Protein AF-A0A7U3D1S2-F1 (afdb_monomer)

Sequence (78 aa):
MTARQETRLMVDRIRKMESVMRMEDVAVFERIIAMGQIHSPEVSTSTLDSFSGFLISIILELAKRIDAMEKRLGDESV

Foldseek 3Di:
DFLLVVLVVVLVVVCVCVVVDDPVCNVVVVVLSVQLNPCSVVVRPDPDHSVVSSVVSSVVVVVVVVVVVVVVVVVVVD

Mean predicted aligned error: 5.33 Å

Structure (mmCIF, N/CA/C/O backbone):
data_AF-A0A7U3D1S2-F1
#
_entry.id   AF-A0A7U3D1S2-F1
#
loop_
_atom_site.group_PDB
_atom_site.id
_atom_site.type_symbol
_atom_site.label_atom_id
_atom_site.label_alt_id
_atom_site.label_comp_id
_atom_site.label_asym_id
_atom_site.label_entity_id
_atom_site.label_seq_id
_atom_site.pdbx_PDB_ins_code
_atom_site.Cartn_x
_atom_site.Cartn_y
_atom_site.Cartn_z
_atom_site.occupancy
_atom_site.B_iso_or_equiv
_atom_site.auth_seq_id
_atom_site.auth_comp_id
_atom_site.auth_asym_id
_atom_site.auth_atom_id
_atom_site.pdbx_PDB_model_num
ATOM 1 N N . MET A 1 1 ? 14.234 -1.790 -17.067 1.00 62.03 1 MET A N 1
ATOM 2 C CA . MET A 1 1 ? 12.898 -1.562 -16.479 1.00 62.03 1 MET A CA 1
ATOM 3 C C . MET A 1 1 ? 13.127 -1.006 -15.085 1.00 62.03 1 MET A C 1
ATOM 5 O O . MET A 1 1 ? 14.053 -1.475 -14.439 1.00 62.03 1 MET A O 1
ATOM 9 N N . THR A 1 2 ? 12.427 0.046 -14.663 1.00 75.19 2 THR A N 1
ATOM 10 C CA . THR A 1 2 ? 12.606 0.603 -13.305 1.00 75.19 2 THR A CA 1
ATOM 11 C C . THR A 1 2 ? 11.668 -0.091 -12.318 1.00 75.19 2 THR A C 1
ATOM 13 O O . THR A 1 2 ? 10.588 -0.521 -12.721 1.00 75.19 2 THR A O 1
ATOM 16 N N . ALA A 1 3 ? 12.013 -0.143 -11.026 1.00 70.69 3 ALA A N 1
ATOM 17 C CA . ALA A 1 3 ? 11.127 -0.716 -10.003 1.00 70.69 3 ALA A CA 1
ATOM 18 C C . ALA A 1 3 ? 9.733 -0.057 -10.011 1.00 70.69 3 ALA A C 1
ATOM 20 O O . ALA A 1 3 ? 8.715 -0.718 -9.871 1.00 70.69 3 ALA A O 1
ATOM 21 N N . ARG A 1 4 ? 9.651 1.246 -10.315 1.00 75.19 4 ARG A N 1
ATOM 22 C CA . ARG A 1 4 ? 8.372 1.951 -10.510 1.00 75.19 4 ARG A CA 1
ATOM 23 C C . ARG A 1 4 ? 7.546 1.391 -11.677 1.00 75.19 4 ARG A C 1
ATOM 25 O O . ARG A 1 4 ? 6.323 1.322 -11.585 1.00 75.19 4 ARG A O 1
ATOM 32 N N . GLN A 1 5 ? 8.190 1.031 -12.789 1.00 81.69 5 GLN A N 1
ATOM 33 C CA . GLN A 1 5 ? 7.516 0.401 -13.930 1.00 81.69 5 GLN A CA 1
ATOM 34 C C . GLN A 1 5 ? 7.059 -1.021 -13.587 1.00 81.69 5 GLN A C 1
ATOM 36 O O . GLN A 1 5 ? 5.948 -1.399 -13.946 1.00 81.69 5 GLN A O 1
ATOM 41 N N . GLU A 1 6 ? 7.876 -1.779 -12.857 1.00 82.69 6 GLU A N 1
ATOM 42 C CA . GLU A 1 6 ? 7.527 -3.114 -12.360 1.00 82.69 6 GLU A CA 1
ATOM 43 C C . GLU A 1 6 ? 6.338 -3.085 -11.403 1.00 82.69 6 GLU A C 1
ATOM 45 O O . GLU A 1 6 ? 5.363 -3.804 -11.625 1.00 82.69 6 GLU A O 1
ATOM 50 N N . THR A 1 7 ? 6.361 -2.197 -10.408 1.00 82.19 7 THR A N 1
ATOM 51 C CA . THR A 1 7 ? 5.246 -1.982 -9.480 1.00 82.19 7 THR A CA 1
ATOM 52 C C . THR A 1 7 ? 3.974 -1.612 -10.231 1.00 82.19 7 THR A C 1
ATOM 54 O O . THR A 1 7 ? 2.906 -2.128 -9.919 1.00 82.19 7 THR A O 1
ATOM 57 N N . ARG A 1 8 ? 4.064 -0.766 -11.265 1.00 85.12 8 ARG A N 1
ATOM 58 C CA . ARG A 1 8 ? 2.899 -0.410 -12.086 1.00 85.12 8 ARG A CA 1
ATOM 59 C C . ARG A 1 8 ? 2.330 -1.616 -12.834 1.00 85.12 8 ARG A C 1
ATOM 61 O O . ARG A 1 8 ? 1.132 -1.858 -12.750 1.00 85.12 8 ARG A O 1
ATOM 68 N N . LEU A 1 9 ? 3.175 -2.395 -13.511 1.00 87.38 9 LEU A N 1
ATOM 69 C CA . LEU A 1 9 ? 2.745 -3.604 -14.227 1.00 87.38 9 LEU A CA 1
ATOM 70 C C . LEU A 1 9 ? 2.132 -4.644 -13.286 1.00 87.38 9 LEU A C 1
ATOM 72 O O . LEU A 1 9 ? 1.171 -5.323 -13.640 1.00 87.38 9 LEU A O 1
ATOM 76 N N . MET A 1 10 ? 2.695 -4.783 -12.090 1.00 87.19 10 MET A N 1
ATOM 77 C CA . MET A 1 10 ? 2.170 -5.655 -11.049 1.00 87.19 10 MET A CA 1
ATOM 78 C C . MET A 1 10 ? 0.804 -5.169 -10.557 1.00 87.19 10 MET A C 1
ATOM 80 O O . MET A 1 10 ? -0.122 -5.973 -10.487 1.00 87.19 10 MET A O 1
ATOM 84 N N . VAL A 1 11 ? 0.648 -3.872 -10.285 1.00 88.06 11 VAL A N 1
ATOM 85 C CA . VAL A 1 11 ? -0.644 -3.285 -9.908 1.00 88.06 11 VAL A CA 1
ATOM 86 C C . VAL A 1 11 ? -1.684 -3.532 -10.996 1.00 88.06 11 VAL A C 1
ATOM 88 O O . VAL A 1 11 ? -2.752 -4.042 -10.687 1.00 88.06 11 VAL A O 1
ATOM 91 N N . ASP A 1 12 ? -1.361 -3.303 -12.270 1.00 90.44 12 ASP A N 1
ATOM 92 C CA . ASP A 1 12 ? -2.290 -3.560 -13.380 1.00 90.44 12 ASP A CA 1
ATOM 93 C C . ASP A 1 12 ? -2.706 -5.044 -13.473 1.00 90.44 12 ASP A C 1
ATOM 95 O O . ASP A 1 12 ? -3.830 -5.362 -13.864 1.00 90.44 12 ASP A O 1
ATOM 99 N N . ARG A 1 13 ? -1.823 -5.981 -13.094 1.00 87.94 13 ARG A N 1
ATOM 100 C CA . ARG A 1 13 ? -2.161 -7.414 -13.003 1.00 87.94 13 ARG A CA 1
ATOM 101 C C . ARG A 1 13 ? -3.088 -7.706 -11.829 1.00 87.94 13 ARG A C 1
ATOM 103 O O . ARG A 1 13 ? -4.041 -8.459 -12.002 1.00 87.94 13 ARG A O 1
ATOM 110 N N . ILE A 1 14 ? -2.807 -7.119 -10.671 1.00 86.88 14 ILE A N 1
ATOM 111 C CA . ILE A 1 14 ? -3.574 -7.298 -9.434 1.00 86.88 14 ILE A CA 1
ATOM 112 C C . ILE A 1 14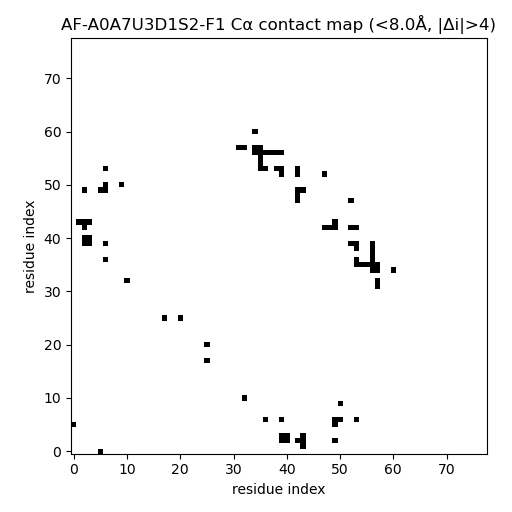 ? -4.976 -6.684 -9.581 1.00 86.88 14 ILE A C 1
ATOM 114 O O . ILE A 1 14 ? -5.956 -7.317 -9.202 1.00 86.88 14 ILE A O 1
ATOM 118 N N . ARG A 1 15 ? -5.106 -5.539 -10.262 1.00 91.81 15 ARG A N 1
ATOM 119 C CA . ARG A 1 15 ? -6.394 -4.898 -10.581 1.00 91.81 15 ARG A CA 1
ATOM 120 C C . ARG A 1 15 ? -7.356 -5.768 -11.379 1.00 91.81 15 ARG A C 1
ATOM 122 O O . ARG A 1 15 ? -8.563 -5.588 -11.289 1.00 91.81 15 ARG A O 1
ATOM 129 N N . LYS A 1 16 ? -6.874 -6.781 -12.108 1.00 90.88 16 LYS A N 1
ATOM 130 C CA . LYS A 1 16 ? -7.770 -7.746 -12.771 1.00 90.88 16 LYS A CA 1
ATOM 131 C C . LYS A 1 16 ? -8.696 -8.460 -11.782 1.00 90.88 16 LYS A C 1
ATOM 133 O O . LYS A 1 16 ? -9.780 -8.882 -12.180 1.00 90.88 16 LYS A O 1
ATOM 138 N N . MET A 1 17 ? -8.297 -8.566 -10.513 1.00 89.81 17 MET A N 1
ATOM 139 C CA . MET A 1 17 ? -9.125 -9.136 -9.451 1.00 89.81 17 MET A CA 1
ATOM 140 C C . MET A 1 17 ? -10.393 -8.315 -9.194 1.00 89.81 17 MET A C 1
ATOM 142 O O . MET A 1 17 ? -11.410 -8.904 -8.849 1.00 89.81 17 MET A O 1
ATOM 146 N N . GLU A 1 18 ? -10.390 -7.002 -9.447 1.00 91.75 18 GLU A N 1
ATOM 147 C CA . GLU A 1 18 ? -11.565 -6.136 -9.250 1.00 91.75 18 GLU A CA 1
ATOM 148 C C . GLU A 1 18 ? -12.784 -6.628 -10.032 1.00 91.75 18 GLU A C 1
ATOM 150 O O . GLU A 1 18 ? -13.905 -6.544 -9.544 1.00 91.75 18 GLU A O 1
ATOM 155 N N . SER A 1 19 ? -12.564 -7.215 -11.215 1.00 91.31 19 SER A N 1
ATOM 156 C CA . SER A 1 19 ? -13.637 -7.737 -12.071 1.00 91.31 19 SER A CA 1
ATOM 157 C C . SER A 1 19 ? -14.422 -8.906 -11.463 1.00 91.31 19 SER A C 1
ATOM 159 O O . SER A 1 19 ? -15.525 -9.199 -11.920 1.00 91.31 19 SER A O 1
ATOM 161 N N . VAL A 1 20 ? -13.862 -9.575 -10.450 1.00 92.19 20 VAL A N 1
ATOM 162 C CA . VAL A 1 20 ? -14.468 -10.731 -9.769 1.00 92.19 20 VAL A CA 1
ATOM 163 C C . VAL A 1 20 ? -14.675 -10.494 -8.270 1.00 92.19 20 VAL A C 1
ATOM 165 O O . VAL A 1 20 ? -15.162 -11.383 -7.571 1.00 92.19 20 VAL A O 1
ATOM 168 N N . MET A 1 21 ? -14.305 -9.316 -7.763 1.00 93.19 21 MET A N 1
ATOM 169 C CA . MET A 1 21 ? -14.513 -8.936 -6.368 1.00 93.19 21 MET A CA 1
ATOM 170 C C . MET A 1 21 ? -15.930 -8.413 -6.146 1.00 93.19 21 MET A C 1
ATOM 172 O O . MET A 1 21 ? -16.580 -7.880 -7.046 1.00 93.19 21 MET A O 1
ATOM 176 N N . ARG A 1 22 ? -16.413 -8.532 -4.906 1.00 93.12 22 ARG A N 1
ATOM 177 C CA . ARG A 1 22 ? -17.631 -7.830 -4.502 1.00 93.12 22 ARG A CA 1
ATOM 178 C C . ARG A 1 22 ? -17.357 -6.332 -4.503 1.00 93.12 22 ARG A C 1
ATOM 180 O O . ARG A 1 22 ? -16.281 -5.897 -4.105 1.00 93.12 22 ARG A O 1
ATOM 187 N N . MET A 1 23 ? -18.356 -5.540 -4.884 1.00 87.81 23 MET A N 1
ATOM 188 C CA . MET A 1 23 ? -18.236 -4.077 -4.941 1.00 87.81 23 MET A CA 1
ATOM 189 C C . MET A 1 23 ? -17.777 -3.454 -3.613 1.00 87.81 23 MET A C 1
ATOM 191 O O . MET A 1 23 ? -17.029 -2.480 -3.618 1.00 87.81 23 MET A O 1
ATOM 195 N N . GLU A 1 24 ? -18.197 -4.027 -2.483 1.00 89.69 24 GLU A N 1
ATOM 196 C CA . GLU A 1 24 ? -17.785 -3.610 -1.135 1.00 89.69 24 GLU A CA 1
ATOM 197 C C . GLU A 1 24 ? -16.281 -3.795 -0.879 1.00 89.69 24 GLU A C 1
ATOM 199 O O . GLU A 1 24 ? -15.651 -2.947 -0.243 1.00 89.69 24 GLU A O 1
ATOM 204 N N . ASP A 1 25 ? -15.684 -4.840 -1.453 1.00 93.25 25 ASP A N 1
ATOM 205 C CA . ASP A 1 25 ? -14.267 -5.154 -1.284 1.00 93.25 25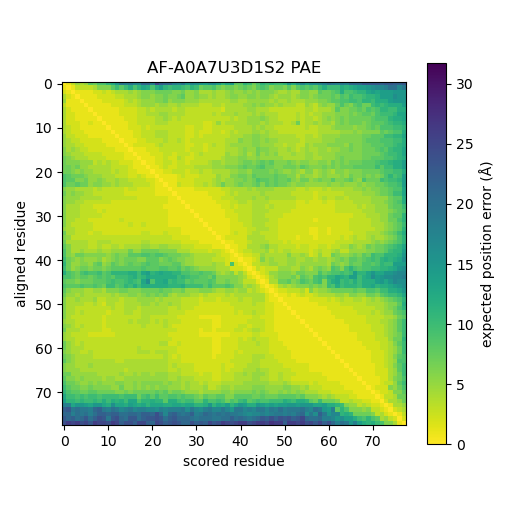 ASP A CA 1
ATOM 206 C C . ASP A 1 25 ? -13.377 -4.346 -2.238 1.00 93.25 25 ASP A C 1
ATOM 208 O O . ASP A 1 25 ? -12.230 -4.052 -1.900 1.00 93.25 25 ASP A O 1
ATOM 212 N N . VAL A 1 26 ? -13.893 -3.921 -3.401 1.00 92.19 26 VAL A N 1
ATOM 213 C CA . VAL A 1 26 ? -13.142 -3.122 -4.394 1.00 92.19 26 VAL A CA 1
ATOM 214 C C . VAL A 1 26 ? -12.609 -1.828 -3.777 1.00 92.19 26 VAL A C 1
ATOM 216 O O . VAL A 1 26 ? -11.449 -1.466 -3.968 1.00 92.19 26 VAL A O 1
ATOM 219 N N . ALA A 1 27 ? -13.428 -1.142 -2.975 1.00 90.62 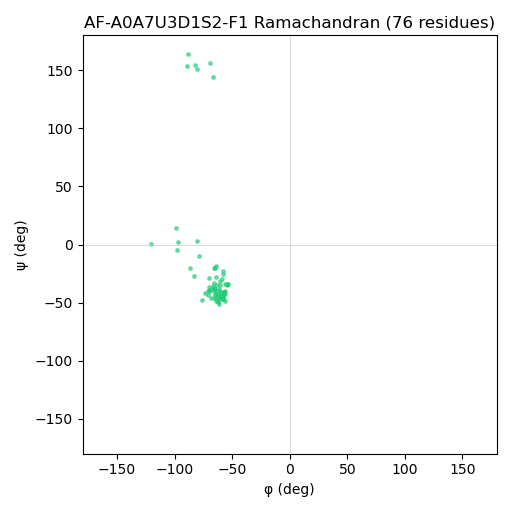27 ALA A N 1
ATOM 220 C CA . ALA A 1 27 ? -13.014 0.097 -2.323 1.00 90.62 27 ALA A CA 1
ATOM 221 C C . ALA A 1 27 ? -11.895 -0.122 -1.289 1.00 90.62 27 ALA A C 1
ATOM 223 O O . ALA A 1 27 ? -11.048 0.754 -1.099 1.00 90.62 27 ALA A O 1
ATOM 224 N N . VAL A 1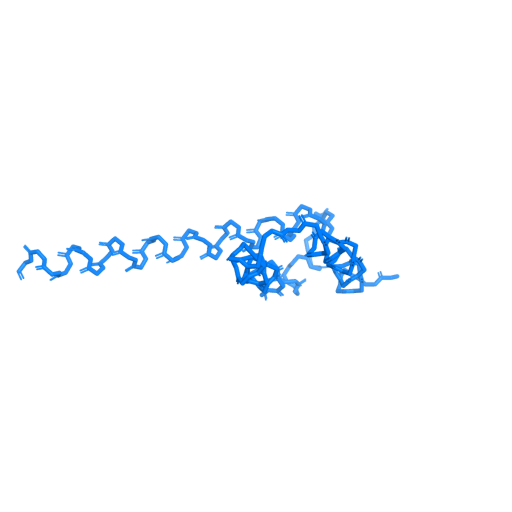 28 ? -11.885 -1.271 -0.608 1.00 91.94 28 VAL A N 1
ATOM 225 C CA . VAL A 1 28 ? -10.820 -1.650 0.333 1.00 91.94 28 VAL A CA 1
ATOM 226 C C . VAL A 1 28 ? -9.557 -2.037 -0.434 1.00 91.94 28 VAL A C 1
ATOM 228 O O . VAL A 1 28 ? -8.459 -1.613 -0.077 1.00 91.94 28 VAL A O 1
ATOM 231 N N . PHE A 1 29 ? -9.719 -2.777 -1.523 1.00 93.12 29 PHE A N 1
ATOM 232 C CA . PHE A 1 29 ? -8.638 -3.227 -2.385 1.00 93.12 29 PHE A CA 1
ATOM 233 C C . PHE A 1 29 ? -7.861 -2.071 -3.021 1.00 93.12 29 PHE A C 1
ATOM 235 O O . PHE A 1 29 ? -6.635 -2.034 -2.932 1.00 93.12 29 PHE A O 1
ATOM 242 N N . GLU A 1 30 ? -8.554 -1.069 -3.562 1.00 92.06 30 GLU A N 1
ATOM 243 C CA . GLU A 1 30 ? -7.914 0.134 -4.109 1.00 92.06 30 GLU A CA 1
ATOM 244 C C . GLU A 1 30 ? -7.120 0.904 -3.042 1.00 92.06 30 GLU A C 1
ATOM 246 O O . GLU A 1 30 ? -6.027 1.410 -3.310 1.00 92.06 30 GLU A O 1
ATOM 251 N N . ARG A 1 31 ? -7.597 0.929 -1.788 1.00 92.38 31 ARG A N 1
ATOM 252 C CA . ARG A 1 31 ? -6.818 1.512 -0.683 1.00 92.38 31 ARG A CA 1
ATOM 253 C C . ARG A 1 31 ? -5.542 0.718 -0.432 1.00 92.38 31 ARG A C 1
ATOM 255 O O . ARG A 1 31 ? -4.500 1.340 -0.263 1.00 92.38 31 ARG A O 1
ATOM 262 N N . ILE A 1 32 ? -5.598 -0.616 -0.429 1.00 92.62 32 ILE A N 1
ATOM 263 C CA . ILE A 1 32 ? -4.414 -1.477 -0.257 1.00 92.62 32 ILE A CA 1
ATOM 264 C C . ILE A 1 32 ? -3.396 -1.221 -1.374 1.00 92.62 32 ILE A C 1
ATOM 266 O O . ILE A 1 32 ? -2.211 -1.041 -1.095 1.00 92.62 32 ILE A O 1
ATOM 270 N N . ILE A 1 33 ? -3.852 -1.136 -2.628 1.00 92.56 33 ILE A N 1
ATOM 271 C CA . ILE A 1 33 ? -2.986 -0.822 -3.770 1.00 92.56 33 ILE A CA 1
ATOM 272 C C . ILE A 1 33 ? -2.299 0.529 -3.575 1.00 92.56 33 ILE A C 1
ATOM 274 O O . ILE A 1 33 ? -1.083 0.630 -3.754 1.00 92.56 33 ILE A O 1
ATOM 278 N N . ALA A 1 34 ? -3.057 1.550 -3.170 1.00 92.00 34 ALA A N 1
ATOM 279 C CA . ALA A 1 34 ? -2.507 2.871 -2.905 1.00 92.00 34 ALA A CA 1
ATOM 280 C C . ALA A 1 34 ? -1.425 2.826 -1.813 1.00 92.00 34 ALA A C 1
ATOM 282 O O . ALA A 1 34 ? -0.363 3.411 -2.011 1.00 92.00 34 ALA A O 1
ATOM 283 N N . MET A 1 35 ? -1.639 2.085 -0.714 1.00 92.62 35 MET A N 1
ATOM 284 C CA . MET A 1 35 ? -0.636 1.918 0.353 1.00 92.62 35 MET A CA 1
ATOM 285 C C . MET A 1 35 ? 0.674 1.330 -0.181 1.00 92.62 35 MET A C 1
ATOM 287 O O . MET A 1 35 ? 1.752 1.850 0.102 1.00 92.62 35 MET A O 1
ATOM 291 N N . GLY A 1 36 ? 0.591 0.289 -1.013 1.00 89.25 36 GLY A N 1
ATOM 292 C CA . GLY A 1 36 ? 1.775 -0.347 -1.589 1.00 89.25 36 GLY A CA 1
ATOM 293 C C . GLY A 1 36 ? 2.568 0.547 -2.549 1.00 89.25 36 GLY A C 1
ATOM 294 O O . GLY A 1 36 ? 3.755 0.320 -2.776 1.00 89.25 36 GLY A O 1
ATOM 295 N N . GLN A 1 37 ? 1.945 1.594 -3.096 1.00 88.19 37 GLN A N 1
ATOM 296 C CA . GLN A 1 37 ? 2.605 2.551 -3.987 1.00 88.19 37 GLN A CA 1
ATOM 297 C C . GLN A 1 37 ? 3.314 3.698 -3.250 1.00 88.19 37 GLN A C 1
ATOM 299 O O . GLN A 1 37 ? 4.209 4.303 -3.845 1.00 88.19 37 GLN A O 1
ATOM 304 N N . ILE A 1 38 ? 2.967 3.980 -1.985 1.00 88.31 38 ILE A N 1
ATOM 305 C CA . ILE A 1 38 ? 3.512 5.112 -1.204 1.00 88.31 38 ILE A CA 1
ATOM 306 C C . ILE A 1 38 ? 5.041 5.055 -1.143 1.00 88.31 38 ILE A C 1
ATOM 308 O O . ILE A 1 38 ? 5.716 6.036 -1.448 1.00 88.31 38 ILE A O 1
ATOM 312 N N . HIS A 1 39 ? 5.582 3.882 -0.816 1.00 82.31 39 HIS A N 1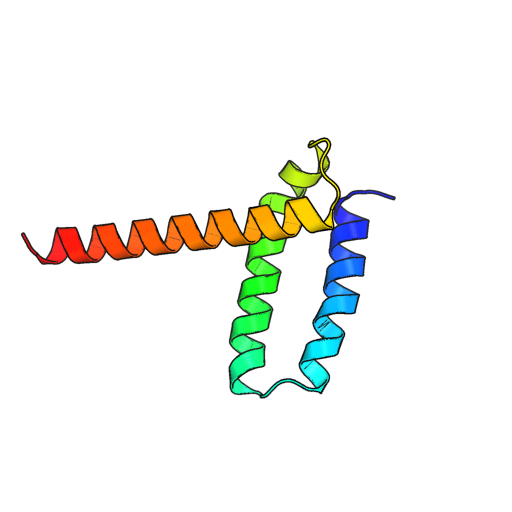
ATOM 313 C CA . HIS A 1 39 ? 7.017 3.667 -0.620 1.00 82.31 39 HIS A CA 1
ATOM 314 C C . HIS A 1 39 ? 7.707 3.062 -1.856 1.00 82.31 39 HIS A C 1
ATOM 316 O O . HIS A 1 39 ? 8.859 2.638 -1.794 1.00 82.31 39 HIS A O 1
ATOM 322 N N . SER A 1 40 ? 7.051 3.066 -3.026 1.00 75.19 40 SER A N 1
ATOM 323 C CA . SER A 1 40 ? 7.639 2.550 -4.273 1.00 75.19 40 SER A CA 1
ATOM 324 C C . SER A 1 40 ? 9.014 3.154 -4.631 1.00 75.19 40 SER A C 1
ATOM 326 O O . SER A 1 40 ? 9.830 2.416 -5.193 1.00 75.19 40 SER A O 1
ATOM 328 N N . PRO A 1 41 ? 9.323 4.436 -4.339 1.00 76.75 41 PRO A N 1
ATOM 329 C CA . PRO A 1 41 ? 10.672 4.974 -4.520 1.00 76.75 41 PRO A CA 1
ATOM 330 C C . PRO A 1 41 ? 11.716 4.336 -3.591 1.00 76.75 41 PRO A C 1
ATOM 332 O O . PRO A 1 41 ? 12.828 4.062 -4.027 1.00 76.75 41 PRO A O 1
ATOM 335 N N . GLU A 1 42 ? 11.363 4.044 -2.340 1.00 77.31 42 GLU A N 1
ATOM 336 C CA . GLU A 1 42 ? 12.267 3.436 -1.348 1.00 77.31 42 GLU A CA 1
ATOM 337 C C . GLU A 1 42 ? 12.563 1.973 -1.702 1.00 77.31 42 GLU A C 1
ATOM 339 O O . GLU A 1 42 ? 13.712 1.526 -1.659 1.00 77.31 42 GLU A O 1
ATOM 344 N N . VAL A 1 43 ? 11.541 1.256 -2.179 1.00 72.88 43 VAL A N 1
ATOM 345 C CA . VAL A 1 43 ? 11.680 -0.095 -2.742 1.00 72.88 43 VAL A CA 1
ATOM 346 C C . VAL A 1 43 ? 12.675 -0.100 -3.900 1.00 72.88 43 VAL A C 1
ATOM 348 O O . VAL A 1 43 ? 13.514 -0.993 -3.980 1.00 72.88 43 VAL A O 1
ATOM 351 N N . SER A 1 44 ? 12.640 0.930 -4.754 1.00 66.75 44 SER A N 1
ATOM 352 C CA . SER A 1 44 ? 13.515 1.028 -5.929 1.00 66.75 44 SER A CA 1
ATOM 353 C C . SER A 1 44 ? 15.004 1.153 -5.607 1.00 66.75 44 SER A C 1
ATOM 355 O O . SER A 1 44 ? 15.838 0.867 -6.463 1.00 66.75 44 SER A O 1
ATOM 357 N N . THR A 1 45 ? 15.332 1.568 -4.382 1.00 73.00 45 THR A N 1
ATOM 358 C CA . THR A 1 45 ? 16.709 1.681 -3.884 1.00 73.00 45 THR A CA 1
ATOM 359 C C . THR A 1 45 ? 17.154 0.487 -3.042 1.00 73.00 45 THR A C 1
ATOM 361 O O . THR A 1 45 ? 18.312 0.422 -2.635 1.00 73.00 45 THR A O 1
ATOM 364 N N . SER A 1 46 ? 16.249 -0.453 -2.770 1.00 77.44 46 SER A N 1
ATOM 365 C CA . SER A 1 46 ? 16.537 -1.665 -2.007 1.00 77.44 46 SER A CA 1
ATOM 366 C C . SER A 1 46 ? 17.028 -2.804 -2.912 1.00 77.44 46 SER A C 1
ATOM 368 O O . SER A 1 46 ? 16.843 -2.774 -4.126 1.00 77.44 46 SER A O 1
ATOM 370 N N . THR A 1 47 ? 17.635 -3.837 -2.323 1.00 81.19 47 THR A N 1
ATOM 371 C CA . THR A 1 47 ? 17.972 -5.094 -3.022 1.00 81.19 47 THR A CA 1
ATOM 372 C C . THR A 1 47 ? 16.779 -6.049 -3.143 1.00 81.19 47 THR A C 1
ATOM 374 O O . THR A 1 47 ? 16.939 -7.172 -3.620 1.00 81.19 47 THR A O 1
ATOM 377 N N . LEU A 1 48 ? 15.598 -5.632 -2.680 1.00 80.81 48 LEU A N 1
ATOM 378 C CA . LEU A 1 48 ? 14.378 -6.426 -2.723 1.00 80.81 48 LEU A CA 1
ATOM 379 C C . LEU A 1 48 ? 13.745 -6.353 -4.110 1.00 80.81 48 LEU A C 1
ATOM 381 O O . LEU A 1 48 ? 13.844 -5.345 -4.808 1.00 80.81 48 LEU A O 1
ATOM 385 N N . ASP A 1 49 ? 13.043 -7.416 -4.488 1.00 85.44 49 ASP A N 1
ATOM 386 C CA . ASP A 1 49 ? 12.203 -7.376 -5.674 1.00 85.44 49 ASP A CA 1
ATOM 387 C C . ASP A 1 49 ? 10.983 -6.460 -5.459 1.00 85.44 49 ASP A C 1
ATOM 389 O O . ASP A 1 49 ? 10.524 -6.218 -4.335 1.00 85.44 49 ASP A O 1
ATOM 393 N N . SER A 1 50 ? 10.436 -5.965 -6.568 1.00 82.56 50 SER A N 1
ATOM 394 C CA . SER A 1 50 ? 9.332 -5.003 -6.570 1.00 82.56 50 SER A CA 1
ATOM 395 C C . SER A 1 50 ? 8.064 -5.515 -5.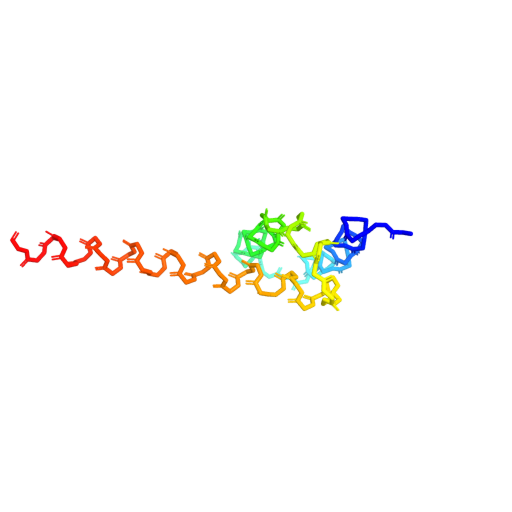866 1.00 82.56 50 SER A C 1
ATOM 397 O O . SER A 1 50 ? 7.329 -4.709 -5.295 1.00 82.56 50 SER A O 1
ATOM 399 N N . PHE A 1 51 ? 7.805 -6.830 -5.860 1.00 86.56 51 PHE A N 1
ATOM 400 C CA . PHE A 1 51 ? 6.638 -7.407 -5.184 1.00 86.56 51 PHE A CA 1
ATOM 401 C C . PHE A 1 51 ? 6.844 -7.447 -3.667 1.00 86.56 51 PHE A C 1
ATOM 403 O O . PHE A 1 51 ? 5.991 -6.961 -2.921 1.00 86.56 51 PHE A O 1
ATOM 410 N N . SER A 1 52 ? 7.997 -7.935 -3.207 1.00 88.81 52 SER A N 1
ATOM 411 C CA . SER A 1 52 ? 8.349 -7.929 -1.781 1.00 88.81 52 SER A CA 1
ATOM 412 C C . SER A 1 52 ? 8.347 -6.514 -1.205 1.00 88.81 52 SER A C 1
ATOM 414 O O . SER A 1 52 ? 7.771 -6.269 -0.144 1.00 88.81 52 SER A O 1
ATOM 416 N N . GLY A 1 53 ? 8.925 -5.551 -1.926 1.00 89.06 53 GLY A N 1
ATOM 417 C CA . GLY A 1 53 ? 8.920 -4.157 -1.497 1.00 89.06 53 GLY A CA 1
ATOM 418 C C . GLY A 1 53 ? 7.520 -3.540 -1.450 1.00 89.06 53 GLY A C 1
ATOM 419 O O . GLY A 1 53 ? 7.197 -2.808 -0.513 1.00 89.06 53 GLY A O 1
ATOM 420 N N . PHE A 1 54 ? 6.653 -3.867 -2.410 1.00 89.06 54 PHE A N 1
ATOM 421 C CA . PHE A 1 54 ? 5.254 -3.437 -2.392 1.00 89.06 54 PHE A CA 1
ATOM 422 C C . PHE A 1 54 ? 4.489 -3.991 -1.182 1.00 89.06 54 PHE A C 1
ATOM 424 O O . PHE A 1 54 ? 3.766 -3.246 -0.522 1.00 89.06 54 PHE A O 1
ATOM 431 N N . LEU A 1 55 ? 4.685 -5.267 -0.835 1.00 91.12 55 LEU A N 1
ATOM 432 C CA . LEU A 1 55 ? 4.077 -5.859 0.361 1.00 91.12 55 LEU A CA 1
ATOM 433 C C . LEU A 1 55 ? 4.573 -5.196 1.648 1.00 91.12 55 LEU A C 1
ATOM 435 O O . LEU A 1 55 ? 3.764 -4.853 2.507 1.00 91.12 55 LEU A O 1
ATOM 439 N N . ILE A 1 56 ? 5.881 -4.955 1.768 1.00 92.06 56 ILE A N 1
ATOM 440 C CA . ILE A 1 56 ? 6.456 -4.236 2.915 1.00 92.06 56 ILE A CA 1
ATOM 441 C C . ILE A 1 56 ? 5.859 -2.831 3.026 1.00 92.06 56 ILE A C 1
ATOM 443 O O . ILE A 1 56 ? 5.515 -2.396 4.121 1.00 92.06 56 IL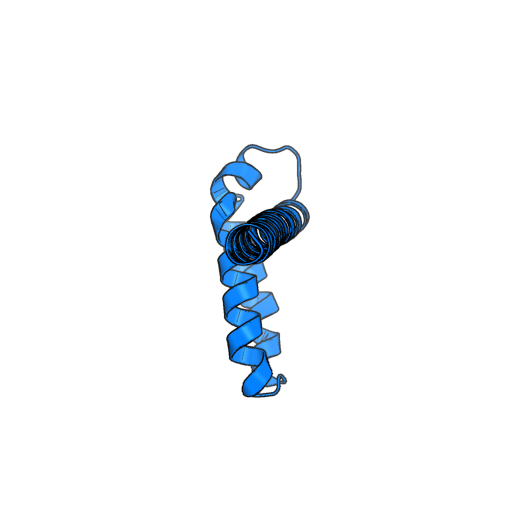E A O 1
ATOM 447 N N . SER A 1 57 ? 5.670 -2.150 1.897 1.00 91.81 57 SER A N 1
ATOM 448 C CA . SER A 1 57 ? 5.048 -0.823 1.851 1.00 91.81 57 SER A CA 1
ATOM 449 C C . SER A 1 57 ? 3.626 -0.842 2.425 1.00 91.81 57 SER A C 1
ATOM 451 O O . SER A 1 57 ? 3.277 0.020 3.230 1.00 91.81 57 SER A O 1
ATOM 453 N N . ILE A 1 58 ? 2.828 -1.858 2.072 1.00 93.88 58 ILE A N 1
ATOM 454 C CA . ILE A 1 58 ? 1.485 -2.061 2.637 1.00 93.88 58 ILE A CA 1
ATOM 455 C C . ILE A 1 58 ? 1.565 -2.304 4.147 1.00 93.88 58 ILE A C 1
ATOM 457 O O . ILE A 1 58 ? 0.836 -1.673 4.908 1.00 93.88 58 ILE A O 1
ATOM 461 N N . ILE A 1 59 ? 2.451 -3.202 4.584 1.00 94.50 59 ILE A N 1
ATOM 462 C CA . ILE A 1 59 ? 2.600 -3.567 6.000 1.00 94.50 59 ILE A CA 1
ATOM 463 C C . ILE A 1 59 ? 2.988 -2.345 6.841 1.00 94.50 59 ILE A C 1
ATOM 465 O O . ILE A 1 59 ? 2.387 -2.115 7.888 1.00 94.50 59 ILE A O 1
ATOM 469 N N . LEU A 1 60 ? 3.942 -1.535 6.372 1.00 93.88 60 LEU A N 1
ATOM 470 C CA . LEU A 1 60 ? 4.374 -0.314 7.057 1.00 93.88 60 LEU A CA 1
ATOM 471 C C . LEU A 1 60 ? 3.233 0.693 7.214 1.00 93.88 60 LEU A C 1
ATOM 473 O O . LEU A 1 60 ? 3.068 1.285 8.278 1.00 93.88 60 LEU A O 1
ATOM 477 N N . GLU A 1 61 ? 2.443 0.894 6.164 1.00 95.12 61 GLU A N 1
ATOM 478 C CA . GLU A 1 61 ? 1.325 1.834 6.194 1.00 95.12 61 GLU A CA 1
ATOM 479 C C . GLU A 1 61 ? 0.178 1.340 7.089 1.00 95.12 61 GLU A C 1
ATOM 481 O O . GLU A 1 61 ? -0.427 2.133 7.812 1.00 95.12 61 GLU A O 1
ATOM 486 N N . LEU A 1 62 ? -0.092 0.031 7.109 1.00 94.50 62 LEU A N 1
ATOM 487 C CA . LEU A 1 62 ? -1.047 -0.566 8.044 1.00 94.50 62 LEU A CA 1
ATOM 488 C C . LEU A 1 62 ? -0.584 -0.420 9.498 1.00 94.50 62 LEU A C 1
ATOM 490 O O . LEU A 1 62 ? -1.378 0.009 10.332 1.00 94.50 62 LEU A O 1
ATOM 494 N N . ALA A 1 63 ? 0.689 -0.706 9.790 1.00 95.25 63 ALA A N 1
ATOM 495 C CA . ALA A 1 63 ? 1.255 -0.559 11.130 1.00 95.25 63 ALA A CA 1
ATOM 496 C C . ALA A 1 63 ? 1.127 0.886 11.640 1.00 95.25 63 ALA A C 1
ATOM 498 O O . ALA A 1 63 ? 0.581 1.110 12.714 1.00 95.25 63 ALA A O 1
ATOM 499 N N . LYS A 1 64 ? 1.487 1.883 10.817 1.00 94.12 64 LYS A N 1
ATOM 500 C CA . LYS A 1 64 ? 1.325 3.311 11.159 1.00 94.12 64 LYS A CA 1
ATOM 501 C C . LYS A 1 64 ? -0.116 3.684 11.509 1.00 94.12 64 LYS A C 1
ATOM 503 O O . LYS A 1 64 ? -0.347 4.503 12.397 1.00 94.12 64 LYS A O 1
ATOM 508 N N . ARG A 1 65 ? -1.096 3.131 10.787 1.00 94.12 65 ARG A N 1
ATOM 509 C CA . ARG A 1 65 ? -2.520 3.400 11.040 1.00 94.12 65 ARG A CA 1
ATOM 510 C C . ARG A 1 65 ? -3.000 2.747 12.327 1.00 94.12 65 ARG A C 1
ATOM 512 O O . ARG A 1 65 ? -3.760 3.384 13.048 1.00 94.12 65 ARG A O 1
ATOM 519 N N . ILE A 1 66 ? -2.556 1.522 12.603 1.00 94.81 66 ILE A N 1
ATOM 520 C CA . ILE A 1 66 ? -2.853 0.815 13.854 1.00 94.81 66 ILE A CA 1
ATOM 521 C C . ILE A 1 66 ? -2.278 1.605 15.032 1.00 94.81 66 ILE A C 1
ATOM 523 O O . ILE A 1 66 ? -3.046 1.994 15.907 1.00 94.81 66 ILE A O 1
ATOM 527 N N . ASP A 1 67 ? -0.997 1.976 14.986 1.00 94.81 67 ASP A N 1
ATOM 528 C CA . ASP A 1 67 ? -0.345 2.777 16.033 1.00 94.81 67 ASP A CA 1
ATOM 529 C C . ASP A 1 67 ? -1.086 4.105 16.277 1.00 94.81 67 ASP A C 1
ATOM 531 O O . ASP A 1 67 ? -1.311 4.527 17.413 1.00 94.81 67 ASP A O 1
ATOM 535 N N . ALA A 1 68 ? -1.510 4.779 15.202 1.00 94.25 68 ALA A N 1
ATOM 536 C CA . ALA A 1 68 ? -2.270 6.022 15.302 1.00 94.25 68 ALA A CA 1
ATOM 537 C C . ALA A 1 68 ? -3.664 5.818 15.919 1.00 94.25 68 ALA A C 1
ATOM 539 O O . ALA A 1 68 ? -4.146 6.694 16.638 1.00 94.25 68 ALA A O 1
ATOM 540 N N . MET A 1 69 ? -4.327 4.693 15.639 1.00 94.56 69 MET A N 1
ATOM 541 C CA . MET A 1 69 ? -5.609 4.343 16.253 1.00 94.56 69 MET A CA 1
ATOM 542 C C . MET A 1 69 ? -5.44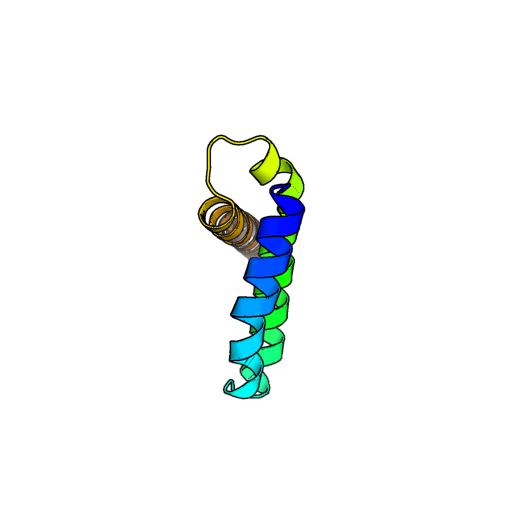7 4.031 17.741 1.00 94.56 69 MET A C 1
ATOM 544 O O . MET A 1 69 ? -6.205 4.559 18.551 1.00 94.56 69 MET A O 1
ATOM 548 N N . GLU A 1 70 ? -4.445 3.231 18.104 1.00 93.44 70 GLU A N 1
ATOM 549 C CA . GLU A 1 70 ? -4.144 2.883 19.496 1.00 93.44 70 GLU A CA 1
ATOM 550 C C . GLU A 1 70 ? -3.831 4.126 20.329 1.00 93.44 70 GLU A C 1
ATOM 552 O O . GLU A 1 70 ? -4.378 4.292 21.419 1.00 93.44 70 GLU A O 1
ATOM 557 N N . LYS A 1 71 ? -3.034 5.054 19.785 1.00 91.19 71 LYS A N 1
ATOM 558 C CA . LYS A 1 71 ? -2.730 6.320 20.456 1.00 91.19 71 LYS A CA 1
ATOM 559 C C . LYS A 1 71 ? -3.986 7.151 20.731 1.00 91.19 71 LYS A C 1
ATOM 561 O O . LYS A 1 71 ? -4.144 7.662 21.832 1.00 91.19 71 LYS A O 1
ATOM 566 N N . ARG A 1 72 ? -4.897 7.260 19.758 1.00 90.94 72 ARG A N 1
ATOM 567 C CA . ARG A 1 72 ? -6.149 8.023 19.923 1.00 90.94 72 ARG A CA 1
ATOM 568 C C . ARG A 1 72 ? -7.066 7.406 20.977 1.00 90.94 72 ARG A C 1
ATOM 570 O O . ARG A 1 72 ? -7.636 8.139 21.771 1.00 90.94 72 ARG A O 1
ATOM 577 N N . LEU A 1 73 ? -7.167 6.077 21.010 1.00 87.88 73 LEU A N 1
ATOM 578 C CA . LEU A 1 73 ? -7.939 5.366 22.035 1.00 87.88 73 LEU A CA 1
ATOM 579 C C . LEU A 1 73 ? -7.326 5.532 23.434 1.00 87.88 73 LEU A C 1
ATOM 581 O O . LEU A 1 73 ? -8.057 5.669 24.414 1.00 87.88 73 LEU A O 1
ATOM 585 N N . GLY A 1 74 ? -5.993 5.545 23.530 1.00 80.81 74 GLY A N 1
ATOM 586 C CA . GLY A 1 74 ? -5.279 5.834 24.774 1.00 80.81 74 GLY A CA 1
ATOM 587 C C . GLY A 1 74 ? -5.492 7.268 25.267 1.00 80.81 74 GLY A C 1
ATOM 588 O O . GLY A 1 74 ? -5.735 7.462 26.454 1.00 80.81 74 GLY A O 1
ATOM 589 N N . ASP A 1 75 ? -5.467 8.252 24.363 1.00 71.38 75 ASP A N 1
ATOM 590 C CA . ASP A 1 75 ? -5.658 9.675 24.683 1.00 71.38 75 ASP A CA 1
ATOM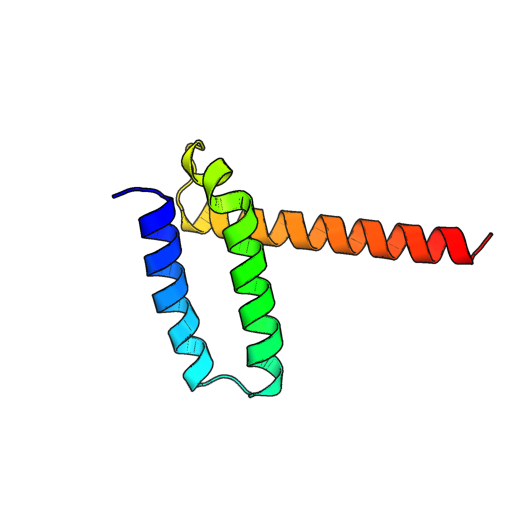 591 C C . ASP A 1 75 ? -7.114 10.009 25.087 1.00 71.38 75 ASP A C 1
ATOM 593 O O . ASP A 1 75 ? -7.333 10.920 25.877 1.00 71.38 75 ASP A O 1
ATOM 597 N N . GLU A 1 76 ? -8.117 9.274 24.588 1.00 67.44 76 GLU A N 1
ATOM 598 C CA . GLU A 1 76 ? -9.535 9.421 24.983 1.00 67.44 76 GLU A CA 1
ATOM 599 C C . GLU A 1 76 ? -9.872 8.749 26.332 1.00 67.44 76 GLU A C 1
ATOM 601 O O . GLU A 1 76 ? -10.965 8.941 26.866 1.00 67.44 76 GLU A O 1
ATOM 606 N N . SER A 1 77 ? -8.944 7.959 26.883 1.00 60.16 77 SER A N 1
ATOM 607 C CA . SER A 1 77 ? -9.115 7.216 28.140 1.00 60.16 77 SER A CA 1
ATOM 608 C C . SER A 1 77 ? -8.521 7.928 29.370 1.00 60.16 77 SER A C 1
ATOM 610 O O . SER A 1 77 ? -8.549 7.353 30.462 1.00 60.16 77 SER A O 1
ATOM 612 N N . VAL A 1 78 ? -7.969 9.141 29.204 1.00 52.75 78 VAL A N 1
ATOM 613 C CA . VAL A 1 78 ? -7.307 9.954 30.249 1.00 52.75 78 VAL A CA 1
ATOM 614 C C . VAL A 1 78 ? -8.083 11.234 30.538 1.00 52.75 78 VAL A C 1
ATOM 616 O O . VAL A 1 78 ? -8.475 11.927 29.575 1.00 52.75 78 VAL A O 1
#

pLDDT: mean 86.22, std 9.11, range [52.75, 95.25]

Secondary structure (DSSP, 8-state):
--HHHHHHHHHHHHGGGGGGS-HHHHHHHHHHHHHHHHTHHHHHTSSS-HHHHHHHHHHHHHHHHHHHHHHHHHHTT-

Radius of gyration: 15.22 Å; Cα contacts (8 Å, |Δi|>4): 45; chains: 1; bounding box: 36×21×47 Å

Solvent-accessible surface area (backbone atoms only — not comparable to full-atom values): 4340 Å² total; per-residue (Å²): 137,52,44,64,56,50,42,48,57,50,48,62,59,57,52,60,50,55,83,76,48,57,77,79,51,42,64,55,48,55,50,50,55,52,35,20,54,72,44,36,70,62,33,55,74,46,96,56,54,52,66,61,34,27,53,51,24,30,52,54,51,50,50,54,50,50,55,53,49,53,50,52,58,54,61,74,72,108